Protein AF-A0A914P102-F1 (afdb_monomer_lite)

Sequence (112 aa):
MQQVVRAEGCTLLYTDTDSLIFTHPEGVNPLNLGPHLGQFTDEHPKHDIIEYVSGGAKQYGLKMKNKNNQQAEHDYILKVRGLTLNYDVINNQGLRYNTFKQQVINRSESTN

Foldseek 3Di:
DVQQVPDPQKAWDDDDDQDTDIDHPPPDDSADADDDPPHDHDPCPQWDFPDKDDPDHQWIKTWIAGPVDNPDDIDIDTTDPPDDPDPCCCPVVVDGRVVSRVVSVVVVVVVD

InterPro domains:
  IPR023211 DNA polymerase, palm domain superfamily [G3DSA:3.90.1600.10] (1-81)
  IPR043502 DNA/RNA polymerase superfamily [SSF56672] (5-87)

pLDDT: mean 88.54, std 8.25, range [44.34, 96.44]

Structure (mmCIF, N/CA/C/O backbone):
data_AF-A0A914P102-F1
#
_entry.id   AF-A0A914P102-F1
#
loop_
_atom_site.group_PDB
_atom_site.id
_atom_site.type_symbol
_atom_site.label_atom_id
_atom_site.label_alt_id
_atom_site.label_comp_id
_atom_site.label_asym_id
_atom_site.label_entity_id
_atom_site.label_seq_id
_atom_site.pdbx_PDB_ins_code
_atom_site.Cartn_x
_atom_site.Cartn_y
_atom_site.Cartn_z
_atom_site.occupancy
_atom_site.B_iso_or_equiv
_atom_site.auth_seq_id
_atom_site.auth_comp_id
_atom_site.auth_asym_id
_atom_site.auth_atom_id
_atom_site.pdbx_PDB_model_num
ATOM 1 N N . MET A 1 1 ? -0.414 3.419 -15.792 1.00 77.06 1 MET A N 1
ATOM 2 C CA . MET A 1 1 ? -1.514 2.431 -15.649 1.00 77.06 1 MET A CA 1
ATOM 3 C C . MET A 1 1 ? -1.562 1.418 -16.794 1.00 77.06 1 MET A C 1
ATOM 5 O O . MET A 1 1 ? -1.303 0.255 -16.530 1.00 77.06 1 MET A O 1
ATOM 9 N N . GLN A 1 2 ? -1.819 1.812 -18.054 1.00 81.88 2 GLN A N 1
ATOM 10 C CA . GLN A 1 2 ? -1.912 0.851 -19.179 1.00 81.88 2 GLN A CA 1
ATOM 11 C C . GLN A 1 2 ? -0.654 -0.010 -19.386 1.00 81.88 2 GLN A C 1
ATOM 13 O O . GLN A 1 2 ? -0.777 -1.173 -19.751 1.00 81.88 2 GLN A O 1
ATOM 18 N N . GLN A 1 3 ? 0.535 0.543 -19.128 1.00 84.56 3 GLN A N 1
ATOM 19 C CA . GLN A 1 3 ? 1.799 -0.202 -19.196 1.00 84.56 3 GLN A CA 1
ATOM 20 C C . GLN A 1 3 ? 1.818 -1.403 -18.237 1.00 84.56 3 GLN A C 1
ATOM 22 O O . GLN A 1 3 ? 2.177 -2.492 -18.657 1.00 84.56 3 GLN A O 1
ATOM 27 N N . VAL A 1 4 ? 1.352 -1.232 -16.993 1.00 88.06 4 VAL A N 1
ATOM 28 C CA . VAL A 1 4 ? 1.291 -2.315 -15.992 1.00 88.06 4 VAL A CA 1
ATOM 29 C C . VAL A 1 4 ? 0.286 -3.389 -16.396 1.00 88.06 4 VAL A C 1
ATOM 31 O O . VAL A 1 4 ? 0.592 -4.567 -16.313 1.00 88.06 4 VAL A O 1
ATOM 34 N N . VAL A 1 5 ? -0.896 -2.992 -16.877 1.00 87.81 5 VAL A N 1
ATOM 35 C CA . VAL A 1 5 ? -1.960 -3.937 -17.274 1.00 87.81 5 VAL A CA 1
ATOM 36 C C . VAL A 1 5 ? -1.546 -4.810 -18.464 1.00 87.81 5 VAL A C 1
ATOM 38 O O . VAL A 1 5 ? -2.035 -5.923 -18.611 1.00 87.81 5 VAL A O 1
ATOM 41 N N . ARG A 1 6 ? -0.665 -4.304 -19.332 1.00 89.25 6 ARG A N 1
ATOM 42 C CA . ARG A 1 6 ? -0.180 -5.021 -20.519 1.00 89.25 6 ARG A CA 1
ATOM 43 C C . ARG A 1 6 ? 1.109 -5.805 -20.274 1.00 89.25 6 ARG A C 1
ATOM 45 O O . ARG A 1 6 ? 1.508 -6.560 -21.154 1.00 89.25 6 ARG A O 1
ATOM 52 N N . ALA A 1 7 ? 1.776 -5.593 -19.143 1.00 89.88 7 ALA A N 1
ATOM 53 C CA . ALA A 1 7 ? 3.023 -6.268 -18.828 1.00 89.88 7 ALA A CA 1
ATOM 54 C C . ALA A 1 7 ? 2.750 -7.692 -18.331 1.00 89.88 7 ALA A C 1
ATOM 56 O O . ALA A 1 7 ? 1.904 -7.912 -17.463 1.00 89.88 7 ALA A O 1
ATOM 57 N N . GLU A 1 8 ? 3.477 -8.663 -18.877 1.00 88.31 8 GLU A N 1
ATOM 58 C CA . GLU A 1 8 ? 3.326 -10.062 -18.488 1.00 88.31 8 GLU A CA 1
ATOM 59 C C . GLU A 1 8 ? 3.714 -10.277 -17.020 1.00 88.31 8 GLU A C 1
ATOM 61 O O . GLU A 1 8 ? 4.684 -9.710 -16.514 1.00 88.31 8 GLU A O 1
ATOM 66 N N . GLY A 1 9 ? 2.916 -11.079 -16.313 1.00 90.06 9 GLY A N 1
ATOM 67 C CA . GLY A 1 9 ? 3.122 -11.369 -14.892 1.00 90.06 9 GLY A CA 1
ATOM 68 C C . GLY A 1 9 ? 2.827 -10.205 -13.940 1.00 90.06 9 GLY A C 1
ATOM 69 O O . GLY A 1 9 ? 2.981 -10.372 -12.731 1.00 90.06 9 GLY A O 1
ATOM 70 N N . CYS A 1 10 ? 2.390 -9.044 -14.441 1.00 93.25 10 CYS A N 1
ATOM 71 C CA . CYS A 1 10 ? 2.015 -7.909 -13.605 1.00 93.25 10 CYS A CA 1
ATOM 72 C C . CYS A 1 10 ? 0.515 -7.918 -13.290 1.00 93.25 10 CYS A C 1
ATOM 74 O O . CYS A 1 10 ? -0.312 -8.209 -14.152 1.00 93.25 10 CYS A O 1
ATOM 76 N N . THR A 1 11 ? 0.141 -7.560 -12.059 1.00 94.12 11 THR A N 1
ATOM 77 C CA . THR A 1 11 ? -1.268 -7.382 -11.669 1.00 94.12 11 THR A CA 1
ATOM 78 C C . THR A 1 11 ? -1.469 -6.016 -11.037 1.00 94.12 11 THR A C 1
ATOM 80 O O . THR A 1 11 ? -0.832 -5.671 -10.044 1.00 94.12 11 THR A O 1
ATOM 83 N N . LEU A 1 12 ? -2.382 -5.228 -11.600 1.00 93.81 12 LEU A N 1
ATOM 84 C CA . LEU A 1 12 ? -2.775 -3.940 -11.040 1.00 93.81 12 LEU A CA 1
ATOM 85 C C . LEU A 1 12 ? -3.713 -4.158 -9.844 1.00 93.81 12 LEU A C 1
ATOM 87 O O . LEU A 1 12 ? -4.788 -4.728 -10.009 1.00 93.81 12 LEU A O 1
ATOM 91 N N . LEU A 1 13 ? -3.316 -3.694 -8.658 1.00 94.25 13 LEU A N 1
ATOM 92 C CA . LEU A 1 13 ? -4.094 -3.843 -7.422 1.00 94.25 13 LEU A CA 1
ATOM 93 C C . LEU A 1 13 ? -4.942 -2.604 -7.116 1.00 94.25 13 LEU A C 1
ATOM 95 O O . LEU A 1 13 ? -6.057 -2.719 -6.612 1.00 94.25 13 LEU A O 1
ATOM 99 N N . TYR A 1 14 ? -4.410 -1.413 -7.398 1.00 94.75 14 TYR A N 1
ATOM 100 C CA . TYR A 1 14 ? -5.057 -0.144 -7.074 1.00 94.75 14 TYR A CA 1
ATOM 101 C C . TYR A 1 14 ? -4.586 0.986 -7.983 1.00 94.75 14 TYR A C 1
ATOM 103 O O . TYR A 1 14 ? -3.432 1.004 -8.411 1.00 94.75 14 TYR A O 1
ATOM 111 N N . THR A 1 15 ? -5.460 1.965 -8.209 1.00 93.75 15 THR A N 1
ATOM 112 C CA . THR A 1 15 ? -5.136 3.224 -8.889 1.00 93.75 15 THR A CA 1
ATOM 113 C C . THR A 1 15 ? -5.911 4.377 -8.272 1.00 93.75 15 THR A C 1
ATOM 115 O O . THR A 1 15 ? -7.120 4.252 -8.066 1.00 93.75 15 THR A O 1
ATOM 118 N N . ASP A 1 16 ? -5.260 5.517 -8.068 1.00 91.38 16 ASP A N 1
ATOM 119 C CA . ASP A 1 16 ? -5.925 6.778 -7.730 1.00 91.38 16 ASP A CA 1
ATOM 120 C C . ASP 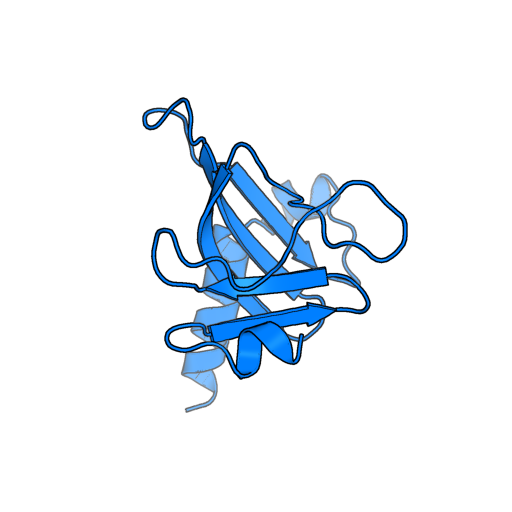A 1 16 ? -5.172 7.947 -8.342 1.00 91.38 16 ASP A C 1
ATOM 122 O O . ASP A 1 16 ? -4.028 8.174 -7.975 1.00 91.38 16 ASP A O 1
ATOM 126 N N . THR A 1 17 ? -5.837 8.690 -9.228 1.00 90.00 17 THR A N 1
ATOM 127 C CA . THR A 1 17 ? -5.352 9.907 -9.901 1.00 90.00 17 THR A CA 1
ATOM 128 C C . THR A 1 17 ? -3.969 9.757 -10.556 1.00 90.00 17 THR A C 1
ATOM 130 O O . THR A 1 17 ? -3.888 9.536 -11.763 1.00 90.00 17 THR A O 1
ATOM 133 N N . ASP A 1 18 ? -2.900 9.855 -9.774 1.00 90.06 18 ASP A N 1
ATOM 134 C CA . ASP A 1 18 ? -1.485 9.824 -10.142 1.00 90.06 18 ASP A CA 1
ATOM 135 C C . ASP A 1 18 ? -0.676 8.706 -9.447 1.00 90.06 18 ASP A C 1
ATOM 137 O O . ASP A 1 18 ? 0.500 8.517 -9.751 1.00 90.06 18 ASP A O 1
ATOM 141 N N . SER A 1 19 ? -1.306 7.906 -8.586 1.00 91.06 19 SER A N 1
ATOM 142 C CA .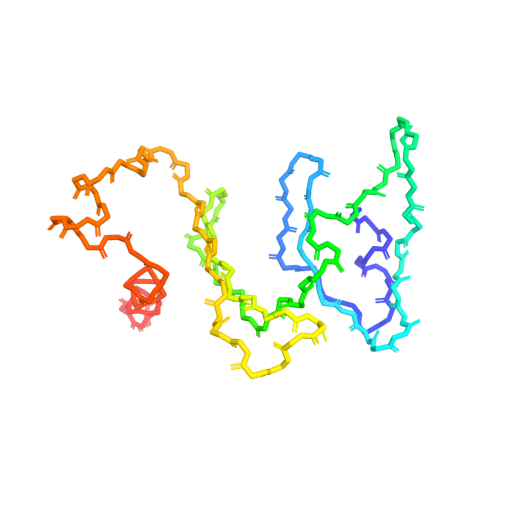 SER A 1 19 ? -0.700 6.789 -7.852 1.00 91.06 19 SER A CA 1
ATOM 143 C C . SER A 1 19 ? -1.265 5.437 -8.296 1.00 91.06 19 SER A C 1
ATOM 145 O O . SER A 1 19 ? -2.414 5.316 -8.743 1.00 91.06 19 SER A O 1
ATOM 147 N N . LEU A 1 20 ? -0.455 4.387 -8.174 1.00 93.81 20 LEU A N 1
ATOM 148 C CA . LEU A 1 20 ? -0.900 3.015 -8.381 1.00 93.81 20 LEU A CA 1
ATOM 149 C C . LEU A 1 20 ? -0.144 2.034 -7.488 1.00 93.81 20 LEU A C 1
ATOM 151 O O . LEU A 1 20 ? 1.008 2.257 -7.132 1.00 93.81 20 LEU A O 1
ATOM 155 N N . ILE A 1 21 ? -0.797 0.919 -7.178 1.00 94.94 21 ILE A N 1
ATOM 156 C CA . ILE A 1 21 ? -0.210 -0.214 -6.462 1.00 94.94 21 ILE A CA 1
ATOM 157 C C . ILE A 1 21 ? -0.376 -1.428 -7.365 1.00 94.94 21 ILE A C 1
ATOM 159 O O . ILE A 1 21 ? -1.465 -1.676 -7.887 1.00 94.94 21 ILE A O 1
ATOM 163 N N . PHE A 1 22 ? 0.700 -2.171 -7.586 1.00 95.12 22 PHE A N 1
ATOM 164 C CA . PHE A 1 22 ? 0.702 -3.323 -8.477 1.00 95.12 22 PHE A CA 1
ATOM 165 C C . PHE A 1 22 ? 1.739 -4.350 -8.032 1.00 95.12 22 PHE A C 1
ATOM 167 O O . PHE A 1 22 ? 2.669 -4.024 -7.297 1.00 95.12 22 PHE A O 1
ATOM 174 N N . THR A 1 23 ? 1.570 -5.587 -8.485 1.00 94.25 23 THR A N 1
ATOM 175 C CA . THR A 1 23 ? 2.577 -6.643 -8.369 1.00 94.25 23 THR A CA 1
ATOM 176 C C . THR A 1 23 ? 3.286 -6.823 -9.702 1.00 94.25 23 THR A C 1
ATOM 178 O O . THR A 1 23 ? 2.692 -6.607 -10.761 1.00 94.25 23 THR A O 1
ATOM 181 N N . HIS A 1 24 ? 4.552 -7.224 -9.651 1.00 93.19 24 HIS A N 1
ATOM 182 C CA . HIS A 1 24 ? 5.341 -7.577 -10.823 1.00 93.19 24 HIS A CA 1
ATOM 183 C C . HIS A 1 24 ? 6.358 -8.676 -10.467 1.00 93.19 24 HIS A C 1
ATOM 185 O O . HIS A 1 24 ? 6.700 -8.818 -9.289 1.00 93.19 24 HIS A O 1
ATOM 191 N N . PRO A 1 25 ? 6.859 -9.451 -11.446 1.00 91.56 25 PRO A N 1
ATOM 192 C CA . PRO A 1 25 ? 7.936 -10.412 -11.217 1.00 91.56 25 PRO A CA 1
ATOM 193 C C . PRO A 1 25 ? 9.228 -9.725 -10.758 1.00 91.56 25 PRO A C 1
ATOM 195 O O . PRO A 1 25 ? 9.504 -8.579 -11.130 1.00 91.56 25 PRO A O 1
ATOM 198 N N . GLU A 1 26 ? 10.045 -10.425 -9.970 1.00 87.62 26 GLU A N 1
ATOM 199 C CA . GLU A 1 26 ? 11.328 -9.900 -9.493 1.00 87.62 26 GLU A CA 1
ATOM 200 C C . GLU A 1 26 ? 12.228 -9.488 -10.671 1.00 87.62 26 GLU A C 1
ATOM 202 O O . GLU A 1 26 ? 12.354 -10.206 -11.661 1.00 87.62 26 GLU A O 1
ATOM 207 N N . GLY A 1 27 ? 12.813 -8.290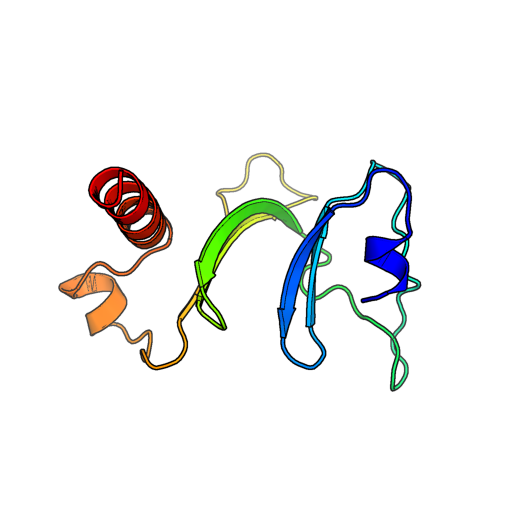 -10.590 1.00 83.44 27 GLY A N 1
ATOM 208 C CA . GLY A 1 27 ? 13.647 -7.722 -11.655 1.00 83.44 27 GLY A CA 1
ATOM 209 C C . GLY A 1 27 ? 12.888 -7.173 -12.873 1.00 83.44 27 GLY A C 1
ATOM 210 O O . GLY A 1 27 ? 13.511 -6.552 -13.730 1.00 83.44 27 GLY A O 1
ATOM 211 N N . VAL A 1 28 ? 11.561 -7.334 -12.945 1.00 85.25 28 VAL A N 1
ATOM 212 C CA . VAL A 1 28 ? 10.735 -6.922 -14.096 1.00 85.25 28 VAL A CA 1
ATOM 213 C C . VAL A 1 28 ? 9.758 -5.820 -13.685 1.00 85.25 28 VAL A C 1
ATOM 215 O O . VAL A 1 28 ? 8.545 -6.006 -13.708 1.00 85.25 28 VAL A O 1
ATOM 218 N N . ASN A 1 29 ? 10.268 -4.655 -13.272 1.00 86.25 29 ASN A N 1
ATOM 219 C CA . ASN A 1 29 ? 9.403 -3.491 -13.066 1.00 86.25 29 ASN A CA 1
ATOM 220 C C . ASN A 1 29 ? 9.026 -2.894 -14.441 1.00 86.25 29 ASN A C 1
ATOM 222 O O . ASN A 1 29 ? 9.912 -2.405 -15.143 1.00 86.25 29 ASN A O 1
ATOM 226 N N . PRO A 1 30 ? 7.741 -2.907 -14.845 1.00 87.88 30 PRO A N 1
ATOM 227 C CA . PRO A 1 30 ? 7.306 -2.398 -16.144 1.00 87.88 30 PRO A CA 1
ATOM 228 C C . PRO A 1 30 ? 7.300 -0.863 -16.237 1.00 87.88 30 PRO A C 1
ATOM 230 O O . PRO A 1 30 ? 7.026 -0.325 -17.311 1.00 87.88 30 PRO A O 1
ATOM 233 N N . LEU A 1 31 ? 7.533 -0.145 -15.132 1.00 89.75 31 LEU A N 1
ATOM 234 C CA . LEU A 1 31 ? 7.524 1.315 -15.090 1.00 89.75 31 LEU A CA 1
ATOM 235 C C . LEU A 1 31 ? 8.937 1.895 -15.075 1.00 89.75 31 LEU A C 1
ATOM 237 O O . LEU A 1 31 ? 9.788 1.500 -14.282 1.00 89.75 31 LEU A O 1
ATOM 241 N N . ASN A 1 32 ? 9.138 2.930 -15.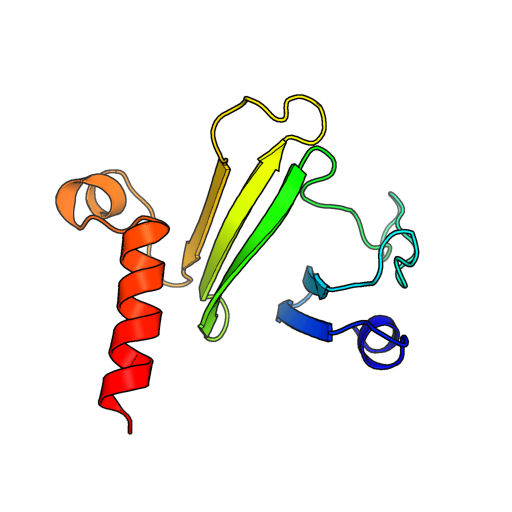890 1.00 87.00 32 ASN A N 1
ATOM 242 C CA . ASN A 1 32 ? 10.330 3.766 -15.820 1.00 87.00 32 ASN A CA 1
ATOM 243 C C . ASN A 1 32 ? 10.149 4.818 -14.724 1.00 87.00 32 ASN A C 1
ATOM 245 O O . ASN A 1 32 ? 9.254 5.665 -14.818 1.00 87.00 32 ASN A O 1
ATOM 249 N N . LEU A 1 33 ? 11.001 4.763 -13.702 1.00 90.62 33 LEU A N 1
ATOM 250 C CA . LEU A 1 33 ? 10.993 5.723 -12.603 1.00 90.62 33 LEU A CA 1
ATOM 251 C C . LEU A 1 33 ? 11.911 6.915 -12.894 1.00 90.62 33 LEU A C 1
ATOM 253 O O . LEU A 1 33 ? 12.938 6.767 -13.559 1.00 90.62 33 LEU A O 1
ATOM 257 N N . GLY A 1 34 ? 11.578 8.091 -12.365 1.00 91.38 34 GLY A N 1
ATOM 258 C CA . GLY A 1 34 ? 12.462 9.251 -12.449 1.00 91.38 34 GLY A CA 1
ATOM 259 C C . GLY A 1 34 ? 11.952 10.489 -11.702 1.00 91.38 34 GLY A C 1
ATOM 260 O O . GLY A 1 34 ? 10.803 10.514 -11.271 1.00 91.38 34 GLY A O 1
ATOM 261 N N . PRO A 1 35 ? 12.809 11.509 -11.505 1.00 90.81 35 PRO A N 1
ATOM 262 C CA . PRO A 1 35 ? 12.499 12.669 -10.666 1.00 90.81 35 PRO A CA 1
ATOM 263 C C . PRO A 1 35 ? 11.782 13.814 -11.402 1.00 90.81 35 PRO A C 1
ATOM 265 O O . PRO A 1 35 ? 11.482 14.835 -10.785 1.00 90.81 35 PRO A O 1
ATOM 268 N N . HIS A 1 36 ? 11.562 13.709 -12.715 1.00 90.56 36 HIS A N 1
ATOM 269 C CA . HIS A 1 36 ? 11.016 14.810 -13.512 1.00 90.56 36 HIS A CA 1
ATOM 270 C C . HIS A 1 36 ? 9.485 14.808 -13.539 1.00 90.56 36 HIS A C 1
ATOM 272 O O . HIS A 1 36 ? 8.833 13.791 -13.309 1.00 90.56 36 HIS A O 1
ATOM 278 N N . LEU A 1 37 ? 8.904 15.962 -13.880 1.00 86.88 37 LEU A N 1
ATOM 279 C CA . LEU A 1 37 ? 7.457 16.121 -13.994 1.00 86.88 37 LEU A CA 1
ATOM 280 C C . LEU A 1 37 ? 6.861 15.098 -14.977 1.00 86.88 37 LEU A C 1
ATOM 282 O O . LEU A 1 37 ? 7.311 14.982 -16.115 1.00 86.88 37 LEU A O 1
ATOM 286 N N . GLY A 1 38 ? 5.833 14.377 -14.526 1.00 86.38 38 GLY A N 1
ATOM 287 C CA . GLY A 1 38 ? 5.156 13.337 -15.306 1.00 86.38 38 GLY A CA 1
ATOM 288 C C . GLY A 1 38 ? 5.815 11.955 -15.247 1.00 86.38 38 GLY A C 1
ATOM 289 O O . GLY A 1 38 ? 5.283 11.017 -15.838 1.00 86.38 38 GLY A O 1
ATOM 290 N N . GLN A 1 39 ? 6.940 11.804 -14.540 1.00 90.12 39 GLN A N 1
ATOM 291 C CA . GLN A 1 39 ? 7.551 10.502 -14.274 1.00 90.12 39 GLN A CA 1
ATOM 292 C C . GLN A 1 39 ? 6.985 9.890 -12.991 1.00 90.12 39 GLN A C 1
ATOM 294 O O . GLN A 1 39 ? 6.632 10.600 -12.051 1.00 90.12 39 GLN A O 1
ATOM 299 N N . PHE A 1 40 ? 6.909 8.558 -12.953 1.00 91.94 40 PHE A N 1
ATOM 300 C CA . PHE A 1 40 ? 6.565 7.850 -11.726 1.00 91.94 40 PHE A CA 1
ATOM 301 C C . PHE A 1 40 ? 7.760 7.843 -10.774 1.00 91.94 40 PHE A C 1
ATOM 303 O O . PHE A 1 40 ? 8.906 7.652 -11.181 1.00 91.94 40 PHE A O 1
ATOM 310 N N . THR A 1 41 ? 7.477 8.004 -9.490 1.00 93.19 41 THR A N 1
ATOM 311 C CA . THR A 1 41 ? 8.451 7.881 -8.406 1.00 93.19 41 THR A CA 1
ATOM 312 C C . THR A 1 41 ? 8.077 6.708 -7.514 1.00 93.19 41 THR A C 1
ATOM 314 O O . THR A 1 41 ? 6.895 6.449 -7.303 1.00 93.19 41 THR A O 1
ATOM 317 N N . ASP A 1 42 ? 9.073 6.026 -6.955 1.00 92.25 42 ASP A N 1
ATOM 318 C CA . ASP A 1 42 ? 8.843 5.068 -5.873 1.00 92.25 42 ASP A CA 1
ATOM 319 C C . ASP A 1 42 ? 8.560 5.833 -4.568 1.00 92.25 42 ASP A C 1
ATOM 321 O O . ASP A 1 42 ? 9.428 6.549 -4.065 1.00 92.25 42 ASP A O 1
ATOM 325 N N . GLU A 1 43 ? 7.339 5.715 -4.038 1.00 92.06 43 GLU A N 1
ATOM 326 C CA . GLU A 1 43 ? 6.923 6.357 -2.781 1.00 92.06 43 GLU A CA 1
ATOM 327 C C . GLU A 1 43 ? 7.609 5.743 -1.549 1.00 92.06 43 GLU A C 1
ATOM 329 O O . GLU A 1 43 ? 7.773 6.404 -0.517 1.00 92.06 43 GLU A O 1
ATOM 334 N N . HIS A 1 44 ? 8.022 4.475 -1.632 1.00 92.19 44 HIS A N 1
ATOM 335 C CA . HIS A 1 44 ? 8.559 3.705 -0.513 1.00 92.19 44 HIS A CA 1
ATOM 336 C C . HIS A 1 44 ? 9.861 2.977 -0.886 1.00 92.19 44 HIS A C 1
ATOM 338 O O . HIS A 1 44 ? 9.988 1.779 -0.644 1.00 92.19 44 HIS A O 1
ATOM 344 N N . PRO A 1 45 ? 10.910 3.688 -1.343 1.00 91.50 45 PRO A N 1
ATOM 345 C CA . PRO A 1 45 ? 12.095 3.065 -1.942 1.00 91.50 45 PRO A CA 1
ATOM 346 C C . PRO A 1 45 ? 12.866 2.139 -0.994 1.00 91.50 45 PRO A C 1
ATOM 348 O O . PRO A 1 45 ? 13.533 1.202 -1.434 1.00 91.50 45 PRO A O 1
ATOM 351 N N . LYS A 1 46 ? 12.761 2.378 0.319 1.00 92.62 46 LYS A N 1
ATOM 352 C CA . LYS A 1 46 ? 13.425 1.599 1.378 1.00 92.62 46 LYS A CA 1
ATOM 353 C C . LYS A 1 46 ? 12.622 0.388 1.859 1.00 92.62 46 LYS A C 1
ATOM 355 O O . LYS A 1 46 ? 13.120 -0.349 2.709 1.00 92.62 46 LYS A O 1
ATOM 360 N N . HIS A 1 47 ? 11.407 0.192 1.356 1.00 94.31 47 HIS A N 1
ATOM 361 C CA . HIS A 1 47 ? 10.512 -0.853 1.828 1.00 94.31 47 HIS A CA 1
ATOM 362 C C . HIS A 1 47 ? 9.985 -1.707 0.680 1.00 94.31 47 HIS A C 1
ATOM 364 O O . HIS A 1 47 ? 9.844 -1.236 -0.444 1.00 94.31 47 HIS A O 1
ATOM 370 N N . ASP A 1 48 ? 9.676 -2.958 0.995 1.00 92.75 48 ASP A N 1
ATOM 371 C CA . ASP A 1 48 ? 8.872 -3.835 0.154 1.00 92.75 48 ASP A CA 1
ATOM 372 C C . ASP A 1 48 ? 7.476 -3.965 0.754 1.00 92.75 48 ASP A C 1
ATOM 374 O O . ASP A 1 48 ? 7.319 -4.135 1.969 1.00 92.75 48 ASP A O 1
ATOM 378 N N . ILE A 1 49 ? 6.455 -3.892 -0.098 1.00 95.12 49 ILE A N 1
ATOM 379 C CA . ILE A 1 49 ? 5.070 -4.150 0.296 1.00 95.12 49 ILE A CA 1
ATOM 380 C C . ILE A 1 49 ? 4.890 -5.666 0.380 1.00 95.12 49 ILE A C 1
ATOM 382 O O . ILE A 1 49 ? 4.940 -6.362 -0.629 1.00 95.12 49 ILE A O 1
ATOM 386 N N . ILE A 1 50 ? 4.672 -6.174 1.592 1.00 95.06 50 ILE A N 1
ATOM 387 C CA . ILE A 1 50 ? 4.464 -7.605 1.849 1.00 95.06 50 ILE A CA 1
ATOM 388 C C . ILE A 1 50 ? 2.983 -7.971 1.750 1.00 95.06 50 ILE A C 1
ATOM 390 O O . ILE A 1 50 ? 2.639 -9.071 1.330 1.00 95.06 50 ILE A O 1
ATOM 394 N N . GLU A 1 51 ? 2.095 -7.063 2.161 1.00 95.50 51 GLU A N 1
ATOM 395 C CA . GLU A 1 51 ? 0.655 -7.309 2.134 1.00 95.50 51 GLU A CA 1
ATOM 396 C C . GLU A 1 51 ? -0.111 -6.025 1.803 1.00 95.50 51 GLU A C 1
ATOM 398 O O . GLU A 1 51 ? 0.111 -4.969 2.403 1.00 95.50 51 GLU A O 1
ATOM 403 N N . TYR A 1 52 ? -1.039 -6.142 0.855 1.00 95.25 52 TYR A N 1
ATOM 404 C CA . TYR A 1 52 ? -1.971 -5.097 0.443 1.00 95.25 52 TYR A CA 1
ATOM 405 C C . TYR A 1 52 ? -3.396 -5.516 0.806 1.00 95.25 52 TYR A C 1
ATOM 407 O O . TYR A 1 52 ? -3.804 -6.644 0.535 1.00 95.25 52 TYR A O 1
ATOM 415 N N . VAL A 1 53 ? -4.161 -4.596 1.393 1.00 95.44 53 VAL A N 1
ATOM 416 C CA . VAL A 1 53 ? -5.579 -4.795 1.711 1.00 95.44 53 VAL A CA 1
ATOM 417 C C . VAL A 1 53 ? -6.381 -3.616 1.178 1.00 95.44 53 VAL A C 1
ATOM 419 O O . VAL A 1 53 ? -6.029 -2.466 1.439 1.00 95.44 53 VAL A O 1
ATOM 422 N N . SER A 1 54 ? -7.482 -3.897 0.481 1.00 93.38 54 SER A N 1
ATOM 423 C CA . SER A 1 54 ? -8.390 -2.883 -0.060 1.00 93.38 54 SER A CA 1
ATOM 424 C C . SER A 1 54 ? -9.768 -2.986 0.575 1.00 93.38 54 SER A C 1
ATOM 426 O O . SER A 1 54 ? -10.394 -4.039 0.518 1.00 93.38 54 SER A O 1
ATOM 428 N N . GLY A 1 55 ? -10.252 -1.884 1.145 1.00 90.75 55 GLY A N 1
ATOM 429 C CA . GLY A 1 55 ? -11.652 -1.730 1.555 1.00 90.75 55 GLY A CA 1
ATOM 430 C C . GLY A 1 55 ? -12.524 -1.088 0.473 1.00 90.75 55 GLY A C 1
ATOM 431 O O . GLY A 1 55 ? -13.726 -0.930 0.671 1.00 90.75 55 GLY A O 1
ATOM 432 N N . GLY A 1 56 ? -11.928 -0.701 -0.659 1.00 90.06 56 GLY A N 1
ATOM 433 C CA . GLY A 1 56 ? -12.593 -0.026 -1.767 1.00 90.06 56 GLY A CA 1
ATOM 434 C C . GLY A 1 56 ? -11.824 1.201 -2.256 1.00 90.06 56 GLY A C 1
ATOM 435 O O . GLY A 1 56 ? -10.644 1.404 -1.958 1.00 90.06 56 GLY A O 1
ATOM 436 N N . ALA A 1 57 ? -12.503 2.051 -3.027 1.00 90.81 57 ALA A N 1
ATOM 437 C CA . ALA A 1 57 ? -11.900 3.263 -3.571 1.00 90.81 57 ALA A CA 1
ATOM 438 C C . ALA A 1 57 ? -11.417 4.193 -2.445 1.00 90.81 57 ALA A C 1
ATOM 440 O O . ALA A 1 57 ? -12.190 4.565 -1.561 1.00 90.81 57 ALA A O 1
ATOM 441 N N . LYS A 1 58 ? -10.142 4.604 -2.499 1.00 90.88 58 LYS A N 1
ATOM 442 C CA . LYS A 1 58 ? -9.506 5.503 -1.516 1.00 90.88 58 LYS A CA 1
ATOM 443 C C . LYS A 1 58 ? -9.474 4.955 -0.084 1.00 90.88 58 LYS A C 1
ATOM 445 O O . LYS A 1 58 ? -9.393 5.732 0.873 1.00 90.88 58 LYS A O 1
ATOM 450 N N . GLN A 1 59 ? -9.539 3.630 0.057 1.00 93.44 59 GLN A N 1
ATOM 451 C CA . GLN A 1 59 ? -9.493 2.925 1.335 1.00 93.44 59 GLN A CA 1
ATOM 452 C C . GLN A 1 59 ? -8.581 1.699 1.233 1.00 93.44 59 GLN A C 1
ATOM 454 O O . GLN A 1 59 ? -8.996 0.653 0.736 1.00 93.44 59 GLN A O 1
ATOM 459 N N . TYR A 1 60 ? -7.337 1.813 1.697 1.00 95.00 60 TYR A N 1
ATOM 460 C CA . TYR A 1 60 ? -6.368 0.720 1.638 1.00 95.00 60 TYR A CA 1
ATOM 461 C C . TYR A 1 60 ? -5.394 0.708 2.817 1.00 95.00 60 TYR A C 1
ATOM 463 O O . TYR A 1 60 ? -5.136 1.728 3.462 1.00 95.00 60 TYR A O 1
ATOM 471 N N . GLY A 1 61 ? -4.836 -0.472 3.077 1.00 95.56 61 GLY A N 1
ATOM 472 C CA . GLY A 1 61 ? -3.770 -0.699 4.040 1.00 95.56 61 GLY A CA 1
ATOM 473 C C . GLY A 1 61 ? -2.571 -1.383 3.390 1.00 95.56 61 GLY A C 1
ATOM 474 O O . GLY A 1 61 ? -2.741 -2.279 2.562 1.00 95.56 61 GLY A O 1
ATOM 475 N N . LEU A 1 62 ? -1.367 -0.997 3.809 1.00 96.44 62 LEU A N 1
ATOM 476 C CA . LEU A 1 62 ? -0.103 -1.621 3.418 1.00 96.44 62 LEU A CA 1
ATOM 477 C C . LEU A 1 62 ? 0.625 -2.135 4.654 1.00 96.44 62 LEU A C 1
ATOM 479 O O . LEU A 1 62 ? 0.775 -1.404 5.634 1.00 96.44 62 LEU A O 1
ATOM 483 N N . LYS A 1 63 ? 1.126 -3.365 4.569 1.00 96.38 63 LYS A N 1
ATOM 484 C CA . LYS A 1 63 ? 2.151 -3.894 5.464 1.00 96.38 63 LYS A CA 1
ATOM 485 C C . LYS A 1 63 ? 3.461 -3.940 4.703 1.00 96.38 63 LYS A C 1
ATOM 487 O O . LYS A 1 63 ? 3.551 -4.566 3.647 1.00 96.38 63 LYS A O 1
ATOM 492 N N . MET A 1 64 ? 4.470 -3.293 5.253 1.00 95.69 64 MET A N 1
ATOM 493 C CA . MET A 1 64 ? 5.748 -3.088 4.601 1.00 95.69 64 MET A CA 1
ATOM 494 C C . MET A 1 64 ? 6.885 -3.665 5.437 1.00 95.69 64 MET A C 1
ATOM 496 O O . MET A 1 64 ? 6.780 -3.829 6.655 1.00 95.69 64 MET A O 1
ATOM 500 N N . LYS A 1 65 ? 7.979 -4.015 4.770 1.00 95.38 65 LYS A N 1
ATOM 501 C CA . LYS A 1 65 ? 9.202 -4.504 5.404 1.00 95.38 65 LYS A CA 1
ATOM 502 C C . LYS A 1 65 ? 10.390 -3.718 4.880 1.00 95.38 65 LYS A C 1
ATOM 504 O O . LYS A 1 65 ? 10.482 -3.471 3.683 1.00 95.38 65 LYS A O 1
ATOM 509 N N . ASN A 1 66 ? 11.295 -3.324 5.767 1.00 93.56 66 ASN A N 1
ATOM 510 C CA . ASN A 1 66 ? 12.492 -2.598 5.368 1.00 93.56 66 ASN A CA 1
ATOM 511 C C . ASN A 1 66 ? 13.451 -3.513 4.588 1.00 93.56 66 ASN A C 1
ATOM 513 O O . ASN A 1 66 ? 13.804 -4.594 5.065 1.00 93.56 66 ASN A O 1
ATOM 517 N N . LYS A 1 67 ? 13.905 -3.057 3.416 1.00 90.31 67 LYS A N 1
ATOM 518 C CA . LYS A 1 67 ? 14.845 -3.789 2.549 1.00 90.31 67 LYS A CA 1
ATOM 519 C C . LYS A 1 67 ? 16.198 -4.021 3.223 1.00 90.31 67 LYS A C 1
ATOM 521 O O . LYS A 1 67 ? 16.795 -5.083 3.079 1.00 90.31 67 LYS A O 1
ATOM 526 N N . ASN A 1 68 ? 16.664 -3.036 3.991 1.00 89.31 68 ASN A N 1
ATOM 527 C CA . ASN A 1 68 ? 18.004 -3.029 4.579 1.00 89.31 68 ASN A CA 1
ATOM 528 C C . ASN A 1 68 ? 18.063 -3.723 5.943 1.00 89.31 68 ASN A C 1
ATOM 530 O O . ASN A 1 68 ? 19.142 -4.105 6.387 1.00 89.31 68 ASN A O 1
ATOM 534 N N . ASN A 1 69 ? 16.926 -3.866 6.627 1.00 88.00 69 ASN A N 1
ATOM 535 C CA . ASN A 1 69 ? 16.865 -4.519 7.927 1.00 88.00 69 ASN A CA 1
ATOM 536 C C . ASN A 1 69 ? 15.708 -5.514 7.971 1.00 88.00 69 ASN A C 1
ATOM 538 O O . ASN A 1 69 ? 14.603 -5.203 8.410 1.00 88.00 69 ASN A O 1
ATOM 542 N N . GLN A 1 70 ? 15.989 -6.742 7.542 1.00 77.38 70 GLN A N 1
ATOM 543 C CA . GLN A 1 70 ? 14.980 -7.793 7.490 1.00 77.38 70 GLN A CA 1
ATOM 544 C C . GLN A 1 70 ? 14.514 -8.293 8.868 1.00 77.38 70 GLN A C 1
ATOM 546 O O . GLN A 1 70 ? 13.528 -9.033 8.921 1.00 77.38 70 GLN A O 1
ATOM 551 N N . GLN A 1 71 ? 15.208 -7.920 9.948 1.00 81.50 71 GLN A N 1
ATOM 552 C CA . GLN A 1 71 ? 14.833 -8.235 11.329 1.00 81.50 71 GLN A CA 1
ATOM 553 C C . GLN A 1 71 ? 14.015 -7.114 11.989 1.00 81.50 71 GLN A C 1
ATOM 555 O O . GLN A 1 71 ? 13.509 -7.310 13.090 1.00 81.50 71 GLN A O 1
ATOM 560 N N . ALA A 1 72 ? 13.882 -5.951 11.340 1.00 84.81 72 ALA A N 1
ATOM 561 C CA . ALA A 1 72 ? 13.057 -4.862 11.845 1.00 84.81 72 ALA A CA 1
ATOM 562 C C . ALA A 1 72 ? 11.570 -5.244 11.862 1.00 84.81 72 ALA A C 1
ATOM 564 O O . ALA A 1 72 ? 11.107 -6.064 11.062 1.00 84.81 72 ALA A O 1
ATOM 565 N N . GLU A 1 73 ? 10.824 -4.608 12.766 1.00 90.56 73 GLU A N 1
ATOM 566 C CA . GLU A 1 73 ? 9.368 -4.702 12.781 1.00 90.56 73 GLU A CA 1
ATOM 567 C C . GLU A 1 73 ? 8.762 -4.194 11.467 1.00 90.56 73 GLU A C 1
ATOM 569 O O . GLU A 1 73 ? 9.365 -3.429 10.713 1.00 90.56 73 GLU A O 1
ATOM 574 N N . HIS A 1 74 ? 7.550 -4.663 11.178 1.00 93.31 74 HIS A N 1
ATOM 575 C CA . HIS A 1 74 ? 6.816 -4.233 10.000 1.00 93.31 74 HIS A CA 1
ATOM 576 C C . HIS A 1 74 ? 6.286 -2.813 10.161 1.00 93.31 74 HIS A C 1
ATOM 578 O O . HIS A 1 74 ? 5.681 -2.486 11.182 1.00 93.31 74 HIS A O 1
ATOM 584 N N . ASP A 1 75 ? 6.409 -2.032 9.095 1.00 93.56 75 ASP A N 1
ATOM 585 C CA . ASP A 1 75 ? 5.765 -0.731 8.992 1.00 93.56 75 ASP A CA 1
ATOM 586 C C . ASP A 1 75 ? 4.362 -0.886 8.414 1.00 93.56 75 ASP A C 1
ATOM 588 O O . ASP A 1 75 ? 4.112 -1.706 7.525 1.00 93.56 75 ASP A O 1
ATOM 592 N N . TYR A 1 76 ? 3.434 -0.072 8.908 1.00 94.06 76 TYR A N 1
ATOM 593 C CA . TYR A 1 76 ? 2.038 -0.119 8.496 1.00 94.06 76 TYR A CA 1
ATOM 594 C C . TYR A 1 76 ? 1.582 1.245 7.998 1.00 94.06 76 TYR A C 1
ATOM 596 O O . TYR A 1 76 ? 1.751 2.258 8.675 1.00 94.06 76 TYR A O 1
ATOM 604 N N . ILE A 1 77 ? 0.938 1.258 6.834 1.00 93.31 77 ILE A N 1
ATOM 605 C CA . ILE A 1 77 ? 0.239 2.431 6.313 1.00 93.31 77 ILE A CA 1
ATOM 606 C C . ILE A 1 77 ? -1.240 2.106 6.229 1.00 93.31 77 ILE A C 1
ATOM 608 O O . ILE A 1 77 ? -1.633 1.044 5.754 1.00 93.31 77 ILE A O 1
ATOM 612 N N . LEU A 1 78 ? -2.061 3.054 6.667 1.00 93.81 78 LEU A N 1
ATOM 613 C CA . LEU A 1 78 ? -3.501 3.003 6.504 1.00 93.81 78 LEU A CA 1
ATOM 614 C C . LEU A 1 78 ? -3.973 4.316 5.881 1.00 93.81 78 LEU A C 1
ATOM 616 O O . LEU A 1 78 ? -3.649 5.402 6.365 1.00 93.81 78 LEU A O 1
ATOM 620 N N . LYS A 1 79 ? -4.733 4.217 4.794 1.00 91.75 79 LYS A N 1
ATOM 621 C CA . LYS A 1 79 ? -5.343 5.351 4.099 1.00 91.75 79 LYS A CA 1
ATOM 622 C C . LYS A 1 79 ? -6.834 5.086 3.995 1.00 91.75 79 LYS A C 1
ATOM 624 O O . LYS A 1 79 ? -7.240 4.196 3.260 1.00 91.75 79 LYS A O 1
ATOM 629 N N . VAL A 1 80 ? -7.646 5.852 4.724 1.00 91.69 80 VAL A N 1
ATOM 630 C CA . VAL A 1 80 ? -9.113 5.741 4.690 1.00 91.69 80 VAL A CA 1
ATOM 631 C C . VAL A 1 80 ? -9.711 7.125 4.469 1.00 91.69 80 VAL A C 1
ATOM 633 O O . VAL A 1 80 ? -9.809 7.937 5.387 1.00 91.69 80 VAL A O 1
ATOM 636 N N . ARG A 1 81 ? -10.081 7.427 3.221 1.00 89.12 81 ARG A N 1
ATOM 637 C CA . ARG A 1 81 ? -10.715 8.704 2.859 1.00 89.12 81 ARG A CA 1
ATOM 638 C C . ARG A 1 81 ? -12.027 8.881 3.631 1.00 89.12 81 ARG A C 1
ATOM 640 O O . ARG A 1 81 ? -12.866 7.988 3.637 1.00 89.12 81 ARG A O 1
ATOM 647 N N . GLY A 1 82 ? -12.213 10.063 4.217 1.00 85.75 82 GLY A N 1
ATOM 648 C CA . GLY A 1 82 ? -13.406 10.407 5.000 1.00 85.75 82 GLY A CA 1
ATOM 649 C C . GLY A 1 82 ? -13.255 10.167 6.503 1.00 85.75 82 GLY A C 1
ATOM 650 O O . GLY A 1 82 ? -14.107 10.619 7.259 1.00 85.75 82 GLY A O 1
ATOM 651 N N . LEU A 1 83 ? -12.160 9.536 6.941 1.00 85.44 83 LEU A N 1
ATOM 652 C CA . LEU A 1 83 ? -11.808 9.408 8.351 1.00 85.44 83 LEU A CA 1
ATOM 653 C C . LEU A 1 83 ? -10.506 10.151 8.640 1.00 85.44 83 LEU A C 1
ATOM 655 O O . LEU A 1 83 ? -9.476 9.921 8.004 1.00 85.44 83 LEU A O 1
ATOM 659 N N . THR A 1 84 ? -10.544 11.027 9.637 1.00 85.12 84 THR A N 1
ATOM 660 C CA . THR A 1 84 ? -9.329 11.627 10.184 1.00 85.12 84 THR A CA 1
ATOM 661 C C . THR A 1 84 ? -8.689 10.621 11.133 1.00 85.12 84 THR A C 1
ATOM 663 O O . THR A 1 84 ? -9.264 10.303 12.170 1.00 85.12 84 THR A O 1
ATOM 666 N N . LEU A 1 85 ? -7.494 10.130 10.799 1.00 81.00 85 LEU A N 1
ATOM 667 C CA . LEU A 1 85 ? -6.726 9.203 11.639 1.00 81.00 85 LEU A CA 1
ATOM 668 C C . LEU A 1 85 ? -6.065 9.951 12.806 1.00 81.00 85 LEU A C 1
ATOM 670 O O . LEU A 1 85 ? -4.852 10.145 12.841 1.00 81.00 85 LEU A O 1
ATOM 674 N N . ASN A 1 86 ? -6.884 10.435 13.734 1.00 85.94 86 ASN A N 1
ATOM 675 C CA . ASN A 1 86 ? -6.424 11.086 14.953 1.00 85.94 86 ASN A CA 1
ATOM 676 C C . ASN A 1 86 ? -6.162 10.054 16.066 1.00 85.94 86 ASN A C 1
ATOM 678 O O . ASN A 1 86 ? -6.447 8.862 15.931 1.00 85.94 86 ASN A O 1
ATOM 682 N N . TYR A 1 87 ? -5.613 10.530 17.185 1.00 82.75 87 TYR A N 1
ATOM 683 C CA . TYR A 1 87 ? -5.308 9.687 18.342 1.00 82.75 87 TYR A CA 1
ATOM 684 C C . TYR A 1 87 ? -6.532 8.899 18.836 1.00 82.75 87 TYR A C 1
ATOM 686 O O . TYR A 1 87 ?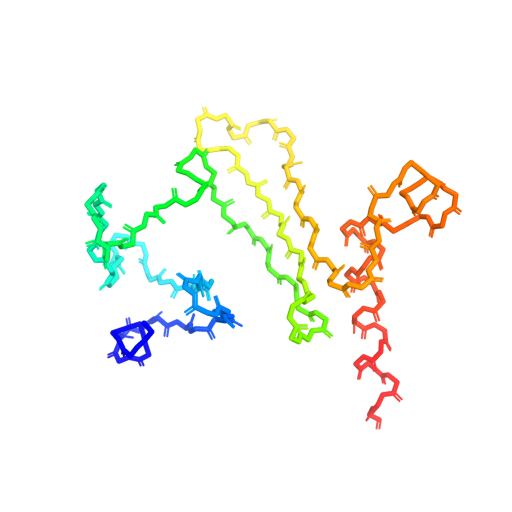 -6.400 7.727 19.179 1.00 82.75 87 TYR A O 1
ATOM 694 N N . ASP A 1 88 ? -7.712 9.523 18.842 1.00 83.75 88 ASP A N 1
ATOM 695 C CA . ASP A 1 88 ? -8.962 8.904 19.291 1.00 83.75 88 ASP A CA 1
ATOM 696 C C . ASP A 1 88 ? -9.379 7.732 18.386 1.00 83.75 88 ASP A C 1
ATOM 698 O O . ASP A 1 88 ? -9.616 6.622 18.858 1.00 83.75 88 ASP A O 1
ATOM 702 N N . VAL A 1 89 ? -9.358 7.929 17.069 1.00 83.69 89 VAL A N 1
ATOM 703 C CA . VAL A 1 89 ? -9.682 6.890 16.082 1.00 83.69 89 VAL A CA 1
ATOM 704 C C . VAL A 1 89 ? -8.712 5.706 16.175 1.00 83.69 89 VAL A C 1
ATOM 706 O O . VAL A 1 89 ? -9.120 4.547 16.086 1.00 83.69 89 VAL A O 1
ATOM 709 N N . ILE A 1 90 ? -7.426 5.975 16.401 1.00 83.06 90 ILE A N 1
ATOM 710 C CA . ILE A 1 90 ? -6.399 4.927 16.455 1.00 83.06 90 ILE A CA 1
ATOM 711 C C . ILE A 1 90 ? -6.434 4.151 17.781 1.00 83.06 90 ILE A C 1
ATOM 713 O O . ILE A 1 90 ? -6.217 2.934 17.781 1.00 83.06 90 ILE A O 1
ATOM 717 N N . ASN A 1 91 ? -6.667 4.831 18.909 1.00 83.25 91 ASN A N 1
ATOM 718 C CA . ASN A 1 91 ? -6.528 4.232 20.243 1.00 83.25 91 ASN A CA 1
ATOM 719 C C . ASN A 1 91 ? -7.856 3.859 20.897 1.00 83.25 91 ASN A C 1
ATOM 721 O O . ASN A 1 91 ? -7.926 2.802 21.514 1.00 83.25 91 ASN A O 1
ATOM 725 N N . ASN A 1 92 ? -8.901 4.668 20.727 1.00 81.69 92 ASN A N 1
ATOM 726 C CA . ASN A 1 92 ? -10.206 4.412 21.339 1.00 81.69 92 ASN A CA 1
ATOM 727 C C . ASN A 1 92 ? -11.131 3.640 20.395 1.00 81.69 92 ASN A C 1
ATOM 729 O O . ASN A 1 92 ? -11.828 2.729 20.829 1.00 81.69 92 ASN A O 1
ATOM 733 N N . GLN A 1 93 ? -11.102 3.948 19.095 1.00 82.38 93 GLN A N 1
ATOM 734 C CA . GLN A 1 93 ? -11.903 3.228 18.089 1.00 82.38 93 GLN A CA 1
ATOM 735 C C . GLN A 1 93 ? -11.143 2.044 17.470 1.00 82.38 93 GLN A C 1
ATOM 737 O O . GLN A 1 93 ? -11.719 1.230 16.751 1.00 82.38 93 GLN A O 1
ATOM 742 N N . GLY A 1 94 ? -9.843 1.932 17.763 1.00 85.88 94 GLY A N 1
ATOM 743 C CA . GLY A 1 94 ? -9.019 0.787 17.394 1.00 85.88 94 GLY A CA 1
ATOM 744 C C . GLY A 1 94 ? -8.778 0.638 15.894 1.00 85.88 94 GLY A C 1
ATOM 745 O O . GLY A 1 94 ? -8.449 -0.464 15.458 1.00 85.88 94 GLY A O 1
ATOM 746 N N . LEU A 1 95 ? -8.926 1.696 15.088 1.00 86.88 95 LEU A N 1
ATOM 747 C CA . LEU A 1 95 ? -8.693 1.627 13.645 1.00 86.88 95 LEU A CA 1
ATOM 748 C C . LEU A 1 95 ? -7.187 1.567 13.356 1.00 86.88 95 LEU A C 1
ATOM 750 O O . LEU A 1 95 ? -6.466 2.563 13.398 1.00 86.88 95 LEU A O 1
ATOM 754 N N . ARG A 1 96 ? -6.711 0.358 13.065 1.00 91.00 96 ARG A N 1
ATOM 755 C CA . ARG A 1 96 ? -5.321 0.004 12.771 1.00 91.00 96 ARG A CA 1
ATOM 756 C C . ARG A 1 96 ? -5.309 -0.942 11.578 1.00 91.00 96 ARG A C 1
ATOM 758 O O . ARG A 1 96 ? -6.346 -1.474 11.197 1.00 91.00 96 ARG A O 1
ATOM 765 N N . TYR A 1 97 ? -4.134 -1.205 11.013 1.00 92.81 97 TYR A N 1
ATOM 766 C CA . TYR A 1 97 ? -4.007 -2.114 9.870 1.00 92.81 97 TYR A CA 1
ATOM 767 C C . TYR A 1 97 ? -4.705 -3.466 10.100 1.00 92.81 97 TYR A C 1
ATOM 769 O O . TYR A 1 97 ? -5.536 -3.883 9.298 1.00 92.81 97 TYR A O 1
ATOM 777 N N . ASN A 1 98 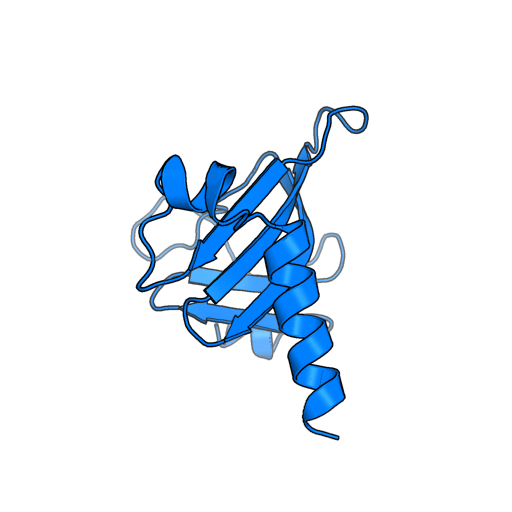? -4.420 -4.115 11.234 1.00 92.31 98 ASN A N 1
ATOM 778 C CA . ASN A 1 98 ? -4.975 -5.432 11.544 1.00 92.31 98 ASN A CA 1
ATOM 779 C C . ASN A 1 98 ? -6.502 -5.405 11.698 1.00 92.31 98 ASN A C 1
ATOM 781 O O . ASN A 1 98 ? -7.176 -6.288 11.181 1.00 92.31 98 ASN A O 1
ATOM 785 N N . THR A 1 99 ? -7.062 -4.400 12.377 1.00 92.62 99 THR A N 1
ATOM 786 C CA . THR A 1 99 ? -8.518 -4.298 12.567 1.00 92.62 99 THR A CA 1
ATOM 787 C C . THR A 1 99 ? -9.229 -3.924 11.271 1.00 92.62 99 THR A C 1
ATOM 789 O O . THR A 1 99 ? -10.261 -4.514 10.964 1.00 92.62 99 THR A O 1
ATOM 792 N N . PHE A 1 100 ? -8.643 -3.038 10.461 1.00 93.25 100 PHE A N 1
ATOM 793 C CA . PHE A 1 100 ? -9.129 -2.727 9.117 1.00 93.25 100 PHE A CA 1
ATOM 794 C C . PHE A 1 100 ? -9.160 -3.978 8.232 1.00 93.25 100 PHE A C 1
ATOM 796 O O . PHE A 1 100 ? -10.184 -4.277 7.624 1.00 93.25 100 PHE A O 1
ATOM 803 N N . LYS A 1 101 ? -8.076 -4.765 8.219 1.00 94.25 101 LYS A N 1
ATOM 804 C CA . LYS A 1 101 ? -8.014 -6.037 7.487 1.00 94.25 101 LYS A CA 1
ATOM 805 C C . LYS A 1 101 ? -9.133 -6.990 7.896 1.00 94.25 101 LYS A C 1
ATOM 807 O O . LYS A 1 101 ? -9.823 -7.514 7.028 1.00 94.25 101 LYS A O 1
ATOM 812 N N . GLN A 1 102 ? -9.343 -7.175 9.199 1.00 92.94 102 GLN A N 1
ATOM 813 C CA . GLN A 1 102 ? -10.422 -8.032 9.697 1.00 92.94 102 GLN A CA 1
ATOM 814 C C . GLN A 1 102 ? -11.803 -7.529 9.265 1.00 92.94 102 GLN A C 1
ATOM 816 O O . GLN A 1 102 ? -12.634 -8.315 8.827 1.00 92.94 102 GLN A O 1
ATOM 821 N N . GLN A 1 103 ? -12.046 -6.217 9.310 1.00 90.69 103 GLN A N 1
ATOM 822 C CA . GLN A 1 103 ? -13.319 -5.644 8.863 1.00 90.69 103 GLN A CA 1
ATOM 823 C C . GLN A 1 103 ? -13.577 -5.874 7.368 1.00 90.69 103 GLN A C 1
ATOM 825 O O . GLN A 1 103 ? -14.707 -6.179 6.987 1.00 90.69 103 GLN A O 1
ATOM 830 N N . VAL A 1 104 ? -12.544 -5.757 6.530 1.00 90.88 104 VAL A N 1
ATOM 831 C CA . VAL A 1 104 ? -12.645 -6.034 5.090 1.00 90.88 104 VAL A CA 1
ATOM 832 C C . VAL A 1 104 ? -12.973 -7.509 4.838 1.00 90.88 104 VAL A C 1
ATOM 834 O O . VAL A 1 104 ? -13.899 -7.804 4.082 1.00 90.88 104 VAL A O 1
ATOM 837 N N . ILE A 1 105 ? -12.265 -8.429 5.500 1.00 89.69 105 ILE A N 1
ATOM 838 C CA . ILE A 1 105 ? -12.460 -9.878 5.329 1.00 89.69 105 ILE A CA 1
ATOM 839 C C . ILE A 1 105 ? -13.849 -10.300 5.818 1.00 89.69 105 ILE A C 1
ATOM 841 O O . ILE A 1 105 ? -14.611 -10.887 5.054 1.00 89.69 105 ILE A O 1
ATOM 845 N N . ASN A 1 106 ? -14.241 -9.916 7.034 1.00 88.94 106 ASN A N 1
ATOM 846 C CA . ASN A 1 106 ? -15.523 -10.326 7.618 1.00 88.94 106 ASN A CA 1
ATOM 847 C C . ASN A 1 106 ? -16.724 -9.825 6.802 1.00 88.94 106 ASN A C 1
ATOM 849 O O . ASN A 1 106 ? -17.765 -10.480 6.730 1.00 88.94 106 ASN A O 1
ATOM 853 N N . ARG A 1 107 ? -16.592 -8.657 6.159 1.00 75.94 107 ARG A N 1
ATOM 854 C CA . ARG A 1 107 ? -17.625 -8.134 5.259 1.00 75.94 107 ARG A CA 1
ATOM 855 C C . ARG A 1 107 ? -17.743 -8.946 3.968 1.00 75.94 107 ARG A C 1
ATOM 857 O O . ARG A 1 107 ? -18.843 -9.091 3.443 1.00 75.94 107 ARG A O 1
ATOM 864 N N . SER A 1 108 ? -16.631 -9.479 3.464 1.00 63.44 108 SER A N 1
ATOM 865 C CA . SER A 1 108 ? -16.646 -10.354 2.287 1.00 63.44 108 SER A CA 1
ATOM 866 C C . SER A 1 108 ? -17.334 -11.695 2.568 1.00 63.44 108 SER A C 1
ATOM 868 O O . SER A 1 108 ? -18.053 -12.194 1.710 1.00 63.44 108 SER A O 1
ATOM 870 N N . GLU A 1 109 ? -17.205 -12.226 3.788 1.00 64.19 109 GLU A N 1
ATOM 871 C CA . GLU A 1 109 ? -17.839 -13.490 4.193 1.00 64.19 109 GLU A CA 1
ATOM 872 C C . GLU A 1 109 ? -19.351 -13.366 4.402 1.00 64.19 109 GLU A C 1
ATOM 874 O O . GLU A 1 109 ? -20.091 -14.300 4.123 1.00 64.19 109 GLU A O 1
ATOM 879 N N . SER A 1 110 ? -19.827 -12.203 4.849 1.00 60.66 110 SER A N 1
ATOM 880 C CA . SER A 1 110 ? -21.250 -11.949 5.123 1.00 60.66 110 SER A CA 1
ATOM 881 C C . SER A 1 110 ? -22.081 -11.598 3.881 1.00 60.66 110 SER A C 1
ATOM 883 O O . SER A 1 110 ? -23.289 -11.400 3.992 1.00 60.66 110 SER A O 1
ATOM 885 N N . THR A 1 111 ? -21.447 -11.509 2.707 1.00 52.94 111 THR A N 1
ATOM 886 C CA . THR A 1 111 ? -22.118 -11.221 1.424 1.00 52.94 111 THR A CA 1
ATOM 887 C C . THR A 1 111 ? -22.192 -12.455 0.503 1.00 52.94 111 THR A C 1
ATOM 889 O O . THR A 1 111 ? -22.633 -12.328 -0.637 1.00 52.94 111 THR A O 1
ATOM 892 N N . ASN A 1 112 ? -21.785 -13.635 0.988 1.00 44.34 112 ASN A N 1
ATOM 893 C CA . ASN A 1 112 ? -22.017 -14.940 0.348 1.00 44.34 112 ASN A CA 1
ATOM 894 C C . ASN A 1 112 ? -23.166 -15.682 1.037 1.00 44.34 112 ASN A C 1
ATOM 896 O O . ASN A 1 112 ? -23.839 -16.469 0.337 1.00 44.34 112 ASN A O 1
#

Radius of gyration: 15.86 Å; chains: 1; bounding box: 40×31×42 Å

Organism: Meloidogyne incognita (NCBI:txid6306)

Secondary structure (DSSP, 8-state):
-HHHHHSTT-EEEEEETTEEEEE--TT---SPB-SSTT-B--S-TTEEEEEEEEEETTEEEEEEEESS-TTSPPEEEEEETT----HHHHHTS--SHHHHHHHHHHHHHTT-